Protein AF-A0A5K0XNV3-F1 (afdb_monomer_lite)

Radius of gyration: 12.56 Å; chains: 1; bounding box: 21×21×32 Å

Organism: NCBI:txid210225

pLDDT: mean 90.97, std 7.11, range [58.69, 97.62]

Foldseek 3Di:
DVCCVVCVPVDDDDDCLAEPEPVCCVPPVVPDDPVSRDDYDDDDD

Secondary structure (DSSP, 8-state):
-HHHHHTTTT--PPPGGGSEETHHHHH-GGG--GGG---EE----

Sequence (45 aa):
DFLNMFFQHVYKPIPLDYNLVLAMLWRHPENVVLEKVKVVHYCAA

InterPro domains:
  IPR002495 Glycosyl transferase, family 8 [PF01501] (1-44)
  IPR029044 Nucleotide-diphospho-sugar transferases [SSF53448] (1-44)

Structure (mmCIF, N/CA/C/O backbone):
data_AF-A0A5K0XNV3-F1
#
_entry.id   AF-A0A5K0XNV3-F1
#
loop_
_atom_site.group_PDB
_atom_site.id
_atom_site.type_symbol
_atom_site.la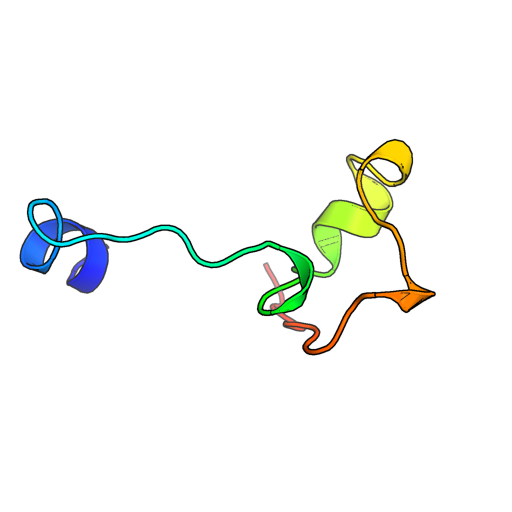bel_atom_id
_atom_site.label_alt_id
_atom_site.label_comp_id
_atom_site.label_asym_id
_atom_site.label_entity_id
_atom_site.label_seq_id
_atom_site.pdbx_PDB_ins_code
_atom_site.Cartn_x
_atom_site.Cartn_y
_atom_site.Cartn_z
_atom_site.occupancy
_atom_site.B_iso_or_equiv
_atom_site.auth_seq_id
_atom_site.auth_comp_id
_atom_site.auth_asym_id
_atom_site.auth_atom_id
_atom_site.pdbx_PDB_model_num
ATOM 1 N N . ASP A 1 1 ? 0.202 8.021 12.881 1.00 91.00 1 ASP A N 1
ATOM 2 C CA . ASP A 1 1 ? 0.359 7.380 14.208 1.00 91.00 1 ASP A CA 1
ATOM 3 C C . ASP A 1 1 ? -0.923 7.056 14.951 1.00 91.00 1 ASP A C 1
ATOM 5 O O . ASP A 1 1 ? -1.059 5.908 15.345 1.00 91.00 1 ASP A O 1
ATOM 9 N N . PHE A 1 2 ? -1.881 7.976 15.112 1.00 97.12 2 PHE A N 1
ATOM 10 C CA . PHE A 1 2 ? -3.122 7.700 15.862 1.00 97.12 2 PHE A CA 1
ATOM 11 C C . PHE A 1 2 ? -3.805 6.367 15.487 1.00 97.12 2 PHE A C 1
ATOM 13 O O . PHE A 1 2 ? -4.036 5.527 16.352 1.00 97.12 2 PHE A O 1
ATOM 20 N N . LEU A 1 3 ? -4.051 6.130 14.191 1.00 95.94 3 LEU A N 1
ATOM 21 C CA . LEU A 1 3 ? -4.672 4.885 13.717 1.00 95.94 3 LEU A CA 1
ATOM 22 C C . LEU A 1 3 ? -3.783 3.653 13.939 1.00 95.94 3 LEU A C 1
ATOM 24 O O . LEU A 1 3 ? -4.303 2.580 14.229 1.00 95.94 3 LEU A O 1
ATOM 28 N N . ASN A 1 4 ? -2.457 3.807 13.855 1.00 94.75 4 ASN A N 1
ATOM 29 C CA . ASN A 1 4 ? -1.518 2.714 14.116 1.00 94.75 4 ASN A CA 1
ATOM 30 C C . ASN A 1 4 ? -1.593 2.276 1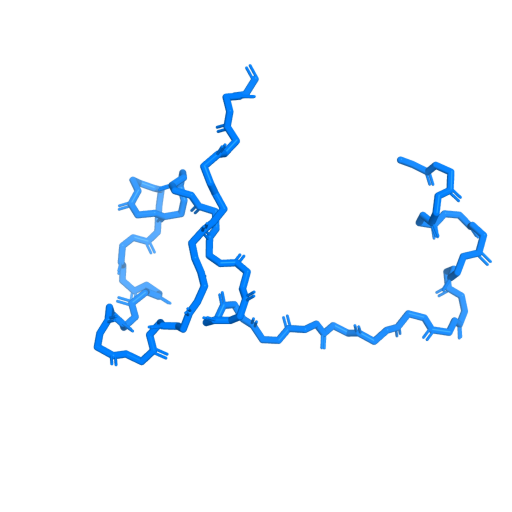5.584 1.00 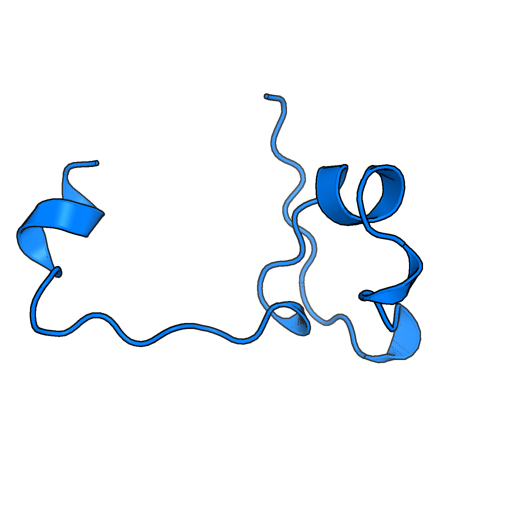94.75 4 ASN A C 1
ATOM 32 O O . ASN A 1 4 ? -1.629 1.083 15.856 1.00 94.75 4 ASN A O 1
ATOM 36 N N . MET A 1 5 ? -1.670 3.229 16.521 1.00 96.88 5 MET A N 1
ATOM 37 C CA . MET A 1 5 ? -1.808 2.937 17.952 1.00 96.88 5 MET A CA 1
ATOM 38 C C . MET A 1 5 ? -3.186 2.361 18.280 1.00 96.88 5 MET A C 1
ATOM 40 O O . MET A 1 5 ? -3.288 1.357 18.979 1.00 96.88 5 MET A O 1
ATOM 44 N N . PHE A 1 6 ? -4.249 2.972 17.749 1.00 97.44 6 PHE A N 1
ATOM 45 C CA . PHE A 1 6 ? -5.623 2.552 18.020 1.00 97.44 6 PHE A CA 1
ATOM 46 C C . PHE A 1 6 ? -5.907 1.130 17.508 1.00 97.44 6 PHE A C 1
ATOM 48 O O . PHE A 1 6 ? -6.548 0.341 18.198 1.00 97.44 6 PHE A O 1
ATOM 55 N N . PHE A 1 7 ? -5.387 0.770 16.329 1.00 97.62 7 PHE A N 1
ATOM 56 C CA . PHE A 1 7 ? -5.620 -0.534 15.699 1.00 97.62 7 PHE A CA 1
ATOM 57 C C . PHE A 1 7 ? -4.466 -1.534 15.852 1.00 97.62 7 PHE A C 1
ATOM 59 O O . PHE A 1 7 ? -4.476 -2.569 15.188 1.00 97.62 7 PHE A O 1
ATOM 66 N N . GLN A 1 8 ? -3.497 -1.287 16.739 1.00 95.88 8 GLN A N 1
ATOM 67 C CA . GLN A 1 8 ? -2.276 -2.099 16.851 1.00 95.88 8 GLN A CA 1
ATOM 68 C C . GLN A 1 8 ? -2.530 -3.614 16.994 1.00 95.88 8 GLN A C 1
ATOM 70 O O . GLN A 1 8 ? -1.797 -4.420 16.430 1.00 95.88 8 GLN A O 1
ATOM 75 N N . HIS A 1 9 ? -3.589 -4.014 17.707 1.00 96.94 9 HIS A N 1
ATOM 76 C CA . HIS A 1 9 ? -3.903 -5.424 17.978 1.00 96.94 9 HIS A CA 1
ATOM 77 C C . HIS A 1 9 ? -4.821 -6.076 16.937 1.00 96.94 9 HIS A C 1
ATOM 79 O O . HIS A 1 9 ? -5.031 -7.284 16.977 1.00 96.94 9 HIS A O 1
ATOM 85 N N . VAL A 1 10 ? -5.385 -5.292 16.018 1.00 96.88 10 VAL A N 1
ATOM 86 C CA . VAL A 1 10 ? -6.276 -5.780 14.951 1.00 96.88 10 VAL A CA 1
ATOM 87 C C . VAL A 1 10 ? -5.705 -5.531 13.557 1.00 96.88 10 VAL A C 1
ATOM 89 O O . VAL A 1 10 ? -6.343 -5.871 12.560 1.00 96.88 10 VAL A O 1
ATOM 92 N N . TYR A 1 11 ? -4.513 -4.936 13.484 1.00 95.56 11 TYR A N 1
ATOM 93 C CA . TYR A 1 11 ? -3.843 -4.604 12.241 1.00 95.56 11 TYR A CA 1
ATOM 94 C C . TYR A 1 11 ? -3.656 -5.845 11.367 1.00 95.56 11 TYR A C 1
ATOM 96 O O . TYR A 1 11 ? -3.178 -6.889 11.813 1.00 95.56 11 TYR A O 1
ATOM 104 N N . LYS A 1 12 ? -4.017 -5.705 10.09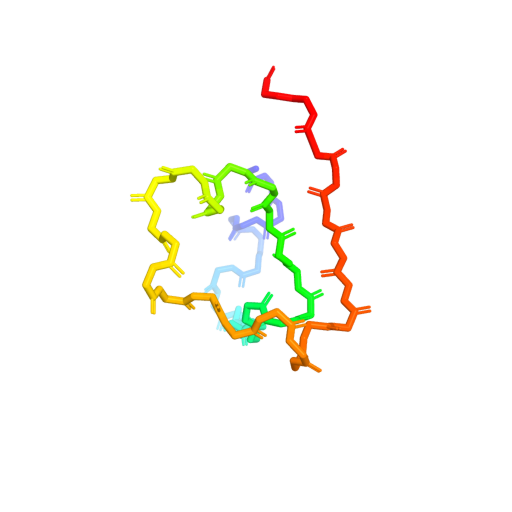1 1.00 95.44 12 LYS A N 1
ATOM 105 C CA . LYS A 1 12 ? -3.768 -6.703 9.055 1.00 95.44 12 LYS A CA 1
ATOM 106 C C . LYS A 1 12 ? -3.025 -6.020 7.913 1.00 95.44 12 LYS A C 1
ATOM 108 O O . LYS A 1 12 ? -3.534 -5.020 7.399 1.00 95.44 12 LYS A O 1
ATOM 113 N N . PRO A 1 13 ? -1.845 -6.523 7.519 1.00 92.25 13 PRO A N 1
ATOM 114 C CA . PRO A 1 13 ? -1.100 -5.927 6.427 1.00 92.25 13 PRO A CA 1
ATOM 115 C C . PRO A 1 13 ? -1.878 -6.076 5.122 1.00 92.25 13 PRO A C 1
ATOM 117 O O . PRO A 1 13 ? -2.432 -7.135 4.823 1.00 92.25 13 PRO A O 1
ATOM 120 N N . ILE A 1 14 ? -1.905 -4.996 4.347 1.00 91.69 14 ILE A N 1
ATOM 121 C CA . ILE A 1 14 ? -2.435 -5.004 2.988 1.00 91.69 14 ILE A CA 1
ATOM 122 C C . ILE A 1 14 ? -1.256 -5.279 2.044 1.00 91.69 14 ILE A C 1
ATOM 124 O O . ILE A 1 14 ? -0.183 -4.701 2.244 1.00 91.69 14 ILE A O 1
ATOM 128 N N . PRO A 1 15 ? -1.423 -6.146 1.033 1.00 92.38 15 PRO A N 1
ATOM 129 C CA . PRO A 1 15 ? -0.396 -6.371 0.025 1.00 92.38 15 PRO A CA 1
ATOM 130 C C . PRO A 1 15 ? 0.038 -5.077 -0.690 1.00 92.38 15 PRO A C 1
ATOM 132 O O . PRO A 1 15 ? -0.765 -4.165 -0.906 1.00 92.38 15 PRO A O 1
ATOM 135 N N . LEU A 1 16 ? 1.322 -5.001 -1.057 1.00 91.00 16 LEU A N 1
ATOM 136 C CA . LEU A 1 16 ? 1.946 -3.798 -1.626 1.00 91.00 16 LEU A CA 1
ATOM 137 C C . LEU A 1 16 ? 1.287 -3.336 -2.937 1.00 91.00 16 LEU A C 1
ATOM 139 O O . LEU A 1 16 ? 1.214 -2.142 -3.200 1.00 91.00 16 LEU A O 1
ATOM 143 N N . ASP A 1 17 ? 0.773 -4.260 -3.744 1.00 93.44 17 ASP A N 1
ATOM 144 C CA . ASP A 1 17 ? 0.087 -3.991 -5.011 1.00 93.44 17 ASP A CA 1
ATOM 145 C C . ASP A 1 17 ? -1.222 -3.194 -4.854 1.00 93.44 17 ASP A C 1
ATOM 147 O O . ASP A 1 17 ? -1.667 -2.561 -5.814 1.00 93.44 17 ASP A O 1
ATOM 151 N N . TYR A 1 18 ? -1.813 -3.155 -3.654 1.00 94.50 18 TYR A N 1
ATOM 152 C CA . TYR A 1 18 ? -2.975 -2.314 -3.330 1.00 94.50 18 TYR A CA 1
ATOM 153 C C . TYR A 1 18 ? -2.616 -0.981 -2.659 1.00 94.50 18 TYR A C 1
ATOM 155 O O . TYR A 1 18 ? -3.514 -0.198 -2.352 1.00 94.50 18 TYR A O 1
ATOM 163 N N . ASN A 1 19 ? -1.339 -0.715 -2.388 1.00 93.38 19 ASN A N 1
ATOM 164 C CA . ASN A 1 19 ? -0.894 0.540 -1.786 1.00 93.38 19 ASN A CA 1
ATOM 165 C C . ASN A 1 19 ? 0.578 0.817 -2.127 1.00 93.38 19 ASN A C 1
ATOM 167 O O . ASN A 1 19 ? 1.420 0.975 -1.237 1.00 93.38 19 ASN A O 1
ATOM 171 N N . LEU A 1 20 ? 0.913 0.829 -3.422 1.00 93.38 20 LEU A N 1
ATOM 172 C CA . LEU A 1 20 ? 2.291 1.037 -3.854 1.00 93.38 20 LEU A CA 1
ATOM 173 C C . LEU A 1 20 ? 2.670 2.509 -3.673 1.00 93.38 20 LEU A C 1
ATOM 175 O O . LEU A 1 20 ? 2.208 3.375 -4.417 1.00 93.38 20 LEU A O 1
ATOM 179 N N . VAL A 1 21 ? 3.547 2.792 -2.713 1.00 92.19 21 VAL A N 1
ATOM 180 C CA . VAL A 1 21 ? 4.135 4.126 -2.538 1.00 92.19 21 VAL A CA 1
ATOM 181 C C . VAL A 1 21 ? 5.219 4.340 -3.589 1.00 92.19 21 VAL A C 1
ATOM 183 O O . VAL A 1 21 ? 6.126 3.519 -3.713 1.00 92.19 21 VAL A O 1
ATOM 186 N N . LEU A 1 22 ? 5.171 5.465 -4.308 1.00 89.00 22 LEU A N 1
ATOM 187 C CA . LEU A 1 22 ? 6.060 5.729 -5.449 1.00 89.00 22 LEU A CA 1
ATOM 188 C C . LEU A 1 22 ? 7.558 5.609 -5.105 1.00 89.00 22 LEU A C 1
ATOM 190 O O . LEU A 1 22 ? 8.340 5.102 -5.905 1.00 89.00 22 LEU A O 1
ATOM 194 N N . ALA A 1 23 ? 7.951 5.992 -3.887 1.00 88.88 23 ALA A N 1
ATOM 195 C CA . ALA A 1 23 ? 9.330 5.879 -3.406 1.00 88.88 23 ALA A CA 1
ATOM 196 C C . ALA A 1 23 ? 9.883 4.435 -3.417 1.00 88.88 23 ALA A C 1
ATOM 198 O O . ALA A 1 23 ? 11.100 4.253 -3.476 1.00 88.88 23 ALA A O 1
ATOM 199 N N . MET A 1 24 ? 9.019 3.411 -3.399 1.00 89.81 24 MET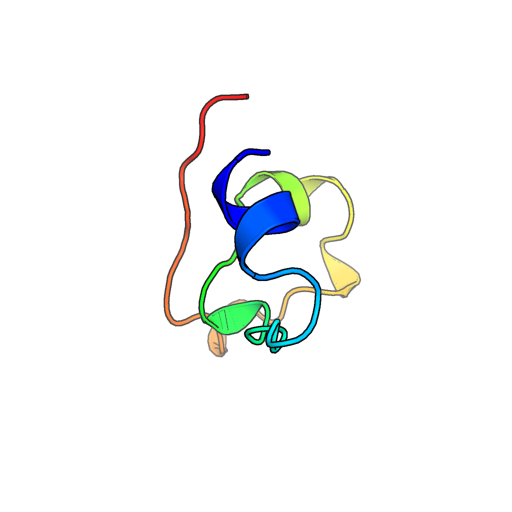 A N 1
ATOM 200 C CA . MET A 1 24 ? 9.432 2.006 -3.511 1.00 89.81 24 MET A CA 1
ATOM 201 C C . MET A 1 24 ? 10.053 1.694 -4.874 1.00 89.81 24 MET A C 1
ATOM 203 O O . MET A 1 24 ? 10.993 0.909 -4.929 1.00 89.81 24 MET A O 1
ATOM 207 N N . LEU A 1 25 ? 9.610 2.360 -5.948 1.00 89.38 25 LEU A N 1
ATOM 208 C CA . LEU A 1 25 ? 10.185 2.187 -7.288 1.00 89.38 25 LEU A CA 1
ATOM 209 C C . LEU A 1 25 ? 11.634 2.667 -7.373 1.00 89.38 25 LEU A C 1
ATOM 211 O O . LEU A 1 25 ? 12.399 2.168 -8.190 1.00 89.38 25 LEU A O 1
ATOM 215 N N . TRP A 1 26 ? 12.016 3.640 -6.546 1.00 87.38 26 TRP A N 1
ATOM 216 C CA . TRP A 1 26 ? 13.381 4.164 -6.524 1.00 87.38 26 TRP A CA 1
ATOM 217 C C . TRP A 1 26 ? 14.292 3.403 -5.568 1.00 87.38 26 TRP A C 1
ATOM 219 O O . TRP A 1 26 ? 15.473 3.248 -5.856 1.00 87.38 26 TRP A O 1
ATOM 229 N N . ARG A 1 27 ? 13.767 2.951 -4.422 1.00 90.25 27 ARG A N 1
ATOM 230 C CA . ARG A 1 27 ? 14.579 2.312 -3.374 1.00 90.25 27 ARG A CA 1
ATOM 231 C C . ARG A 1 27 ? 14.707 0.800 -3.540 1.00 90.25 27 ARG A C 1
ATOM 233 O O . ARG A 1 27 ? 15.755 0.264 -3.205 1.00 90.25 27 ARG A O 1
ATOM 240 N N . HIS A 1 28 ? 13.658 0.143 -4.035 1.00 92.50 28 HIS A N 1
ATOM 241 C CA . HIS A 1 28 ? 13.563 -1.315 -4.151 1.00 92.50 28 HIS A CA 1
ATOM 242 C C . HIS A 1 28 ? 12.801 -1.737 -5.421 1.00 92.50 28 HIS A C 1
ATOM 244 O O . HIS A 1 28 ? 11.759 -2.399 -5.323 1.00 92.50 28 HIS A O 1
ATOM 250 N N . PRO A 1 29 ? 13.264 -1.334 -6.619 1.00 90.19 29 PRO A N 1
ATOM 251 C CA . PRO A 1 29 ? 12.593 -1.662 -7.877 1.00 90.19 29 PRO A CA 1
ATOM 252 C C . PRO A 1 29 ? 12.435 -3.173 -8.099 1.00 90.19 29 PRO A C 1
ATOM 254 O O . PRO A 1 29 ? 11.446 -3.604 -8.685 1.00 90.19 29 PRO A O 1
ATOM 257 N N . GLU A 1 30 ? 13.363 -3.987 -7.589 1.00 92.19 30 GLU A N 1
ATOM 258 C CA . GLU A 1 30 ? 13.347 -5.450 -7.688 1.00 92.19 30 GLU A CA 1
ATOM 259 C C . GLU A 1 30 ? 12.142 -6.101 -6.996 1.00 92.19 30 GLU A C 1
ATOM 261 O O . GLU A 1 30 ? 11.733 -7.200 -7.365 1.00 92.19 30 GLU A O 1
ATOM 266 N N . ASN A 1 31 ? 11.542 -5.411 -6.022 1.00 87.81 31 ASN A N 1
ATOM 267 C CA . ASN A 1 31 ? 10.407 -5.909 -5.248 1.00 87.81 31 ASN A CA 1
ATOM 268 C C . ASN A 1 31 ? 9.051 -5.472 -5.824 1.00 87.81 31 ASN A C 1
ATOM 270 O O . ASN A 1 31 ? 8.010 -5.757 -5.227 1.00 87.81 31 ASN A O 1
ATOM 274 N N . VAL A 1 32 ? 9.038 -4.780 -6.970 1.00 90.25 32 VAL A N 1
ATOM 275 C CA . VAL A 1 32 ? 7.814 -4.241 -7.570 1.00 90.25 32 VAL A CA 1
ATOM 276 C C . VAL A 1 32 ? 7.535 -4.885 -8.923 1.00 90.25 32 VAL A C 1
ATOM 278 O O . VAL A 1 32 ? 8.197 -4.616 -9.921 1.00 90.25 32 VAL A O 1
ATOM 281 N N . VAL A 1 33 ? 6.473 -5.690 -8.981 1.00 92.62 33 VAL A N 1
ATOM 282 C CA . VAL A 1 33 ? 5.926 -6.204 -10.244 1.00 92.62 33 VAL A CA 1
ATOM 283 C C . VAL A 1 33 ? 4.841 -5.248 -10.733 1.00 92.62 33 VAL A C 1
ATOM 285 O O . VAL A 1 33 ? 3.682 -5.373 -10.337 1.00 92.62 33 VAL A O 1
ATOM 288 N N . LEU A 1 34 ? 5.219 -4.290 -11.584 1.00 88.69 34 LEU A N 1
ATOM 289 C CA . LEU A 1 34 ? 4.345 -3.197 -12.043 1.00 88.69 34 LEU A CA 1
ATOM 290 C C . LEU A 1 34 ? 3.015 -3.676 -12.641 1.00 88.69 34 LEU A C 1
ATOM 292 O O . LEU A 1 34 ? 1.977 -3.083 -12.372 1.00 88.69 34 LEU A O 1
ATOM 296 N N . GLU A 1 35 ? 3.023 -4.780 -13.385 1.00 91.81 35 GLU A N 1
ATOM 297 C CA . GLU A 1 35 ? 1.823 -5.338 -14.028 1.00 91.81 35 GLU A CA 1
ATOM 298 C C . GLU A 1 35 ? 0.760 -5.830 -13.035 1.00 91.81 35 GLU A C 1
ATOM 300 O O . GLU A 1 35 ? -0.410 -5.965 -13.387 1.00 91.81 35 GLU A O 1
ATOM 305 N N . LYS A 1 36 ? 1.150 -6.115 -11.787 1.00 92.38 36 LYS A N 1
ATOM 306 C CA . LYS A 1 36 ? 0.236 -6.584 -10.738 1.00 92.38 36 LYS A CA 1
ATOM 307 C C . LYS A 1 36 ? -0.311 -5.446 -9.880 1.00 92.38 36 LYS A C 1
ATOM 309 O O . LYS A 1 36 ? -1.227 -5.683 -9.097 1.00 92.38 36 LYS A O 1
ATOM 314 N N . VAL A 1 37 ? 0.238 -4.237 -10.011 1.00 92.81 37 VAL A N 1
ATOM 315 C CA . VAL A 1 37 ? -0.139 -3.082 -9.192 1.00 92.81 37 VAL A CA 1
ATOM 316 C C . VAL A 1 37 ? -1.547 -2.628 -9.553 1.00 92.81 37 VAL A C 1
ATOM 318 O O . VAL A 1 37 ? -1.870 -2.399 -10.715 1.00 92.81 37 VAL A O 1
ATOM 321 N N . LYS A 1 38 ? -2.383 -2.470 -8.529 1.00 93.19 38 LYS A N 1
ATOM 322 C CA . LYS A 1 38 ? -3.778 -2.037 -8.655 1.00 93.19 38 LYS A CA 1
ATOM 323 C C . LYS A 1 38 ? -3.975 -0.598 -8.208 1.00 93.19 38 LYS A C 1
ATOM 325 O O . LYS A 1 38 ? -4.822 0.094 -8.763 1.00 93.19 38 LYS A O 1
ATOM 330 N N . VAL A 1 39 ? -3.214 -0.148 -7.208 1.00 93.75 39 VAL A N 1
ATOM 331 C CA . VAL A 1 39 ? -3.326 1.204 -6.648 1.00 93.75 39 VAL A CA 1
ATOM 332 C C . VAL A 1 39 ? -1.942 1.779 -6.374 1.00 93.75 39 VAL A C 1
ATOM 334 O O . VAL A 1 39 ? -1.100 1.140 -5.739 1.00 93.75 39 VAL A O 1
ATOM 337 N N . VAL A 1 40 ? -1.737 3.017 -6.823 1.00 92.38 40 VAL A N 1
ATOM 338 C CA . VAL A 1 40 ? -0.516 3.794 -6.591 1.00 9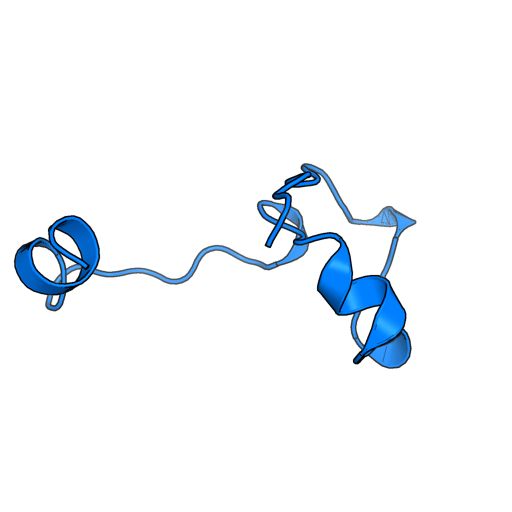2.38 40 VAL A CA 1
ATOM 339 C C . VAL A 1 40 ? -0.832 4.959 -5.663 1.00 92.38 40 VAL A C 1
ATOM 341 O O . VAL A 1 40 ? -1.736 5.751 -5.928 1.00 92.38 40 VAL A O 1
ATOM 344 N N . HIS A 1 41 ? -0.063 5.078 -4.585 1.00 92.50 41 HIS A N 1
ATOM 345 C CA . HIS A 1 41 ? -0.147 6.186 -3.648 1.00 92.50 41 HIS A CA 1
ATOM 346 C C . HIS A 1 41 ? 0.937 7.219 -3.972 1.00 92.50 41 HIS A C 1
ATOM 348 O O . HIS A 1 41 ? 2.122 7.048 -3.666 1.00 92.50 41 HIS A O 1
ATOM 354 N N . TYR A 1 42 ? 0.501 8.323 -4.576 1.00 86.88 42 TYR A N 1
ATOM 355 C CA . TYR A 1 42 ? 1.318 9.510 -4.807 1.00 86.88 42 TYR A CA 1
ATOM 356 C C . TYR A 1 42 ? 1.359 10.372 -3.543 1.00 86.88 42 TYR A C 1
ATOM 358 O O . TYR A 1 42 ? 0.604 11.330 -3.408 1.00 86.88 42 TYR A O 1
ATOM 366 N N . CYS A 1 43 ? 2.226 10.006 -2.603 1.00 79.06 43 CYS A N 1
ATOM 367 C CA . CYS A 1 43 ? 2.512 10.841 -1.443 1.00 79.06 43 CYS A CA 1
ATOM 368 C C . CYS A 1 43 ? 3.741 11.711 -1.740 1.00 79.06 43 CYS A C 1
ATOM 370 O O . CYS A 1 43 ? 4.788 11.181 -2.124 1.00 79.06 43 CYS A O 1
ATOM 372 N N . ALA A 1 44 ? 3.621 13.027 -1.570 1.00 65.75 44 ALA A N 1
ATOM 373 C CA . ALA A 1 44 ? 4.790 13.881 -1.400 1.00 65.75 44 ALA A CA 1
ATOM 374 C C . ALA A 1 44 ? 5.301 13.649 0.028 1.00 65.75 44 ALA A C 1
ATOM 376 O O . ALA A 1 44 ? 4.512 13.734 0.969 1.00 65.75 44 ALA A O 1
ATOM 377 N N . ALA A 1 45 ? 6.569 13.257 0.156 1.00 58.69 45 ALA A N 1
ATOM 378 C CA . ALA A 1 45 ? 7.210 13.047 1.452 1.00 58.69 45 ALA A CA 1
ATOM 379 C C . ALA A 1 45 ? 7.183 14.319 2.310 1.00 58.69 45 ALA A C 1
ATOM 381 O O . ALA A 1 45 ? 7.336 15.416 1.725 1.00 58.69 45 ALA A O 1
#